Protein AF-X0YH16-F1 (afdb_monomer_lite)

Sequence (119 aa):
QLWKETYPIAEIQSNSSAKFSDVAWDINQSVNDRFHITLSLLDEQDQEISVNEYLLLIGDHEQATKRMHLMGEALHKNAREYTYGNYYRFYPDMIKSGGSDWQTEEDIPRARGFENKAD

Foldseek 3Di:
DDDDDDDDADDDDPPDDDDGDDDDDDDPPVDAFKDKDKDFDADPVRHTPDIDIDIDTDDDPVVVVVVVVVVVVVVVVCCVVQPPPNPCVQFCCVVVNPPHDPDDPPDDGDGPPVDDPDD

Structure (mmCIF, N/CA/C/O backbone):
data_AF-X0YH16-F1
#
_entry.id   AF-X0YH16-F1
#
loop_
_atom_site.group_PDB
_atom_site.id
_atom_site.type_symbol
_atom_site.label_atom_id
_atom_site.label_alt_id
_atom_site.label_comp_id
_atom_site.label_asym_id
_atom_site.label_entity_id
_atom_site.label_seq_id
_atom_site.pdbx_PDB_ins_code
_atom_site.Cartn_x
_atom_site.Cartn_y
_atom_site.Cartn_z
_atom_site.occupancy
_atom_site.B_iso_or_equiv
_atom_site.auth_seq_id
_atom_site.auth_comp_id
_atom_site.auth_asym_id
_atom_site.auth_atom_id
_atom_site.pdbx_PDB_model_num
ATOM 1 N N . GLN A 1 1 ? -19.482 10.930 2.352 1.00 55.09 1 GLN A N 1
ATOM 2 C CA . GLN A 1 1 ? -19.829 10.054 3.488 1.00 55.09 1 GLN A CA 1
ATOM 3 C C . GLN A 1 1 ? -18.552 9.362 3.923 1.00 55.09 1 GLN A C 1
ATOM 5 O O . GLN A 1 1 ? -17.879 8.817 3.058 1.00 55.09 1 GLN A O 1
ATOM 10 N N . LEU A 1 2 ? -18.174 9.468 5.198 1.00 69.94 2 LEU A N 1
ATOM 11 C CA . LEU A 1 2 ? -17.019 8.746 5.733 1.00 69.94 2 LEU A CA 1
ATOM 12 C C . LEU A 1 2 ? -17.490 7.327 6.072 1.00 69.94 2 LEU A C 1
ATOM 14 O O . LEU A 1 2 ? -18.465 7.175 6.809 1.00 69.94 2 LEU A O 1
ATOM 18 N N . TRP A 1 3 ? -16.871 6.312 5.480 1.00 84.19 3 TRP A N 1
ATOM 19 C CA . TRP A 1 3 ? -17.144 4.918 5.824 1.00 84.19 3 TRP A CA 1
ATOM 20 C C . TRP A 1 3 ? -16.380 4.563 7.107 1.00 84.19 3 TRP A C 1
ATOM 22 O O . TRP A 1 3 ? -15.237 4.990 7.272 1.00 84.19 3 TRP A O 1
ATOM 32 N N . LYS A 1 4 ? -17.020 3.840 8.030 1.00 88.69 4 LYS A N 1
ATOM 33 C CA . LYS A 1 4 ? -16.431 3.413 9.305 1.00 88.69 4 LYS A CA 1
ATOM 34 C C . LYS A 1 4 ? -16.879 1.990 9.605 1.00 88.69 4 LYS A C 1
ATOM 36 O O . LYS A 1 4 ? -18.073 1.707 9.550 1.00 88.69 4 LYS A O 1
ATOM 41 N N . GLU A 1 5 ? -15.930 1.147 9.985 1.00 90.00 5 GLU A N 1
ATOM 42 C CA . GLU A 1 5 ? -16.175 -0.207 10.470 1.00 90.00 5 GLU A CA 1
ATOM 43 C C . GLU A 1 5 ? -15.354 -0.453 11.743 1.00 90.00 5 GLU A C 1
ATOM 45 O O . GLU A 1 5 ? -14.343 0.209 11.988 1.00 90.00 5 GLU A O 1
ATOM 50 N N . THR A 1 6 ? -15.830 -1.355 12.596 1.00 91.25 6 THR A N 1
ATOM 51 C CA . THR A 1 6 ? -15.194 -1.694 13.870 1.00 91.25 6 THR A CA 1
ATOM 52 C C . THR A 1 6 ? -15.119 -3.204 13.990 1.00 91.25 6 THR A C 1
ATOM 54 O O . THR A 1 6 ? -16.113 -3.893 13.771 1.00 91.25 6 THR A O 1
ATOM 57 N N . TYR A 1 7 ? -13.942 -3.703 14.358 1.00 90.19 7 TYR A N 1
ATOM 58 C CA . TYR A 1 7 ? -13.680 -5.128 14.495 1.00 90.19 7 TYR A CA 1
ATOM 59 C C . TYR A 1 7 ? -13.260 -5.429 15.933 1.00 90.19 7 TYR A C 1
ATOM 61 O O . TYR A 1 7 ? -12.406 -4.717 16.465 1.00 90.19 7 TYR A O 1
ATOM 69 N N . PRO A 1 8 ? -13.819 -6.472 16.567 1.00 90.69 8 PRO A N 1
ATOM 70 C CA . PRO A 1 8 ? -13.327 -6.924 17.856 1.00 90.69 8 PRO A CA 1
ATOM 71 C C . PRO A 1 8 ? -11.924 -7.510 17.678 1.00 90.69 8 PRO A C 1
ATOM 73 O O . PRO A 1 8 ? -11.714 -8.412 16.866 1.00 90.69 8 PRO A O 1
ATOM 76 N N . ILE A 1 9 ? -10.966 -6.992 18.439 1.00 89.12 9 ILE A N 1
ATOM 77 C CA . ILE A 1 9 ? -9.591 -7.488 18.469 1.00 89.12 9 ILE A CA 1
ATOM 78 C C . ILE A 1 9 ? -9.419 -8.301 19.752 1.00 89.12 9 ILE A C 1
ATOM 80 O O . ILE A 1 9 ? -9.834 -7.873 20.826 1.00 89.12 9 ILE A O 1
ATOM 84 N N . ALA A 1 10 ? -8.858 -9.503 19.624 1.00 85.88 10 ALA A N 1
ATOM 85 C CA . ALA A 1 10 ? -8.513 -10.335 20.772 1.00 85.88 10 ALA A CA 1
ATOM 86 C C . ALA A 1 10 ? -7.292 -9.765 21.518 1.00 85.88 10 ALA A C 1
ATOM 88 O O . ALA A 1 10 ? -6.712 -8.757 21.121 1.00 85.88 10 ALA A O 1
ATOM 89 N N . GLU A 1 11 ? -6.868 -10.434 22.586 1.00 89.50 11 GLU A N 1
ATOM 90 C CA . GLU A 1 11 ? -5.672 -10.044 23.333 1.00 89.50 11 GLU A CA 1
ATOM 91 C C . GLU A 1 11 ? -4.433 -9.931 22.421 1.00 89.50 11 GLU A C 1
ATOM 93 O O . GLU A 1 11 ? -4.098 -10.850 21.666 1.00 89.50 11 GLU A O 1
ATOM 98 N N . ILE A 1 12 ? -3.734 -8.797 22.515 1.00 91.38 12 ILE A N 1
ATOM 99 C CA . ILE A 1 12 ? -2.465 -8.554 21.826 1.00 91.38 12 ILE A CA 1
ATOM 100 C C . ILE A 1 12 ? -1.334 -8.900 22.791 1.00 91.38 12 ILE A C 1
ATOM 102 O O . ILE A 1 12 ? -1.133 -8.224 23.798 1.00 91.38 12 ILE A O 1
ATOM 106 N N . GLN A 1 13 ? -0.572 -9.948 22.482 1.00 93.62 13 GLN A N 1
ATOM 107 C CA . GLN A 1 13 ? 0.545 -10.363 23.328 1.00 93.62 13 GLN A CA 1
ATOM 108 C C . GLN A 1 13 ? 1.674 -9.323 23.331 1.00 93.62 13 GLN A C 1
ATOM 110 O O . GLN A 1 13 ? 2.018 -8.745 22.295 1.00 93.62 13 GLN A O 1
ATOM 115 N N . SER A 1 14 ? 2.315 -9.140 24.484 1.00 93.50 14 SER A N 1
ATOM 116 C CA . SER A 1 14 ? 3.492 -8.278 24.622 1.00 93.50 14 SER A CA 1
ATOM 117 C C . SER A 1 14 ? 4.625 -8.700 23.682 1.00 93.50 14 SER A C 1
ATOM 119 O O . SER A 1 14 ? 4.937 -9.884 23.569 1.00 93.50 14 SER A O 1
ATOM 121 N N . ASN A 1 15 ? 5.292 -7.718 23.065 1.00 94.88 15 ASN A N 1
ATOM 122 C CA . ASN A 1 15 ? 6.413 -7.920 22.134 1.00 94.88 15 ASN A CA 1
ATOM 123 C C . ASN A 1 15 ? 6.079 -8.834 20.940 1.00 94.88 15 ASN A C 1
ATOM 125 O O . ASN A 1 15 ? 6.905 -9.649 20.528 1.00 94.88 15 ASN A O 1
ATOM 129 N N . SER A 1 16 ? 4.874 -8.706 20.384 1.00 93.75 16 SER A N 1
ATOM 130 C CA . SER A 1 16 ? 4.416 -9.521 19.257 1.00 93.75 16 SER A CA 1
ATOM 131 C C . SER A 1 16 ? 4.012 -8.683 18.040 1.00 93.75 16 SER A C 1
ATOM 133 O O . SER A 1 16 ? 3.869 -7.463 18.110 1.00 93.75 16 SER A O 1
ATOM 135 N N . SER A 1 17 ? 3.843 -9.364 16.906 1.00 92.69 17 SER A N 1
ATOM 136 C CA . SER A 1 17 ? 3.179 -8.847 15.710 1.00 92.69 17 SER A CA 1
ATOM 137 C C . SER A 1 17 ? 2.284 -9.951 15.162 1.00 92.69 17 SER A C 1
ATOM 139 O O . SER A 1 17 ? 2.742 -11.077 14.956 1.00 92.69 17 SER A O 1
ATOM 141 N N . ALA A 1 18 ? 1.004 -9.646 14.971 1.00 90.81 18 ALA A N 1
ATOM 142 C CA . ALA A 1 18 ? 0.005 -10.597 14.511 1.00 90.81 18 ALA A CA 1
ATOM 143 C C . ALA A 1 18 ? -0.983 -9.924 13.554 1.00 90.81 18 ALA A C 1
ATOM 145 O O . ALA A 1 18 ? -1.258 -8.727 13.649 1.00 90.81 18 ALA A O 1
ATOM 146 N N . LYS A 1 19 ? -1.529 -10.717 12.629 1.00 91.31 19 LYS A N 1
ATOM 147 C CA . LYS A 1 19 ? -2.651 -10.313 11.781 1.00 91.31 19 LYS A CA 1
ATOM 148 C C . LYS A 1 19 ? -3.954 -10.617 12.519 1.00 91.31 19 LYS A C 1
ATOM 150 O O . LYS A 1 19 ? -4.177 -11.766 12.889 1.00 91.31 19 LYS A O 1
ATOM 155 N N . PHE A 1 20 ? -4.813 -9.612 12.674 1.00 89.62 20 PHE A N 1
ATOM 156 C CA . PHE A 1 20 ? -6.094 -9.758 13.376 1.00 89.62 20 PHE A CA 1
ATOM 157 C C . PHE A 1 20 ? -7.305 -9.790 12.444 1.00 89.62 20 PHE A C 1
ATOM 159 O O . PHE A 1 20 ? -8.245 -10.534 12.697 1.00 89.62 20 PHE A O 1
ATOM 166 N N . SER A 1 21 ? -7.288 -9.004 11.366 1.00 89.50 21 SER A N 1
ATOM 167 C CA . SER A 1 21 ? -8.405 -8.925 10.424 1.00 89.50 21 SER A CA 1
ATOM 168 C C . SER A 1 21 ? -7.930 -8.521 9.029 1.00 89.50 21 SER A C 1
ATOM 170 O O . SER A 1 21 ? -6.814 -8.022 8.861 1.00 89.50 21 SER A O 1
ATOM 172 N N . ASP A 1 22 ? -8.800 -8.737 8.048 1.00 90.00 22 ASP A N 1
ATOM 173 C CA . ASP A 1 22 ? -8.730 -8.145 6.717 1.00 90.00 22 ASP A CA 1
ATOM 174 C C . ASP A 1 22 ? -9.848 -7.108 6.592 1.00 90.00 22 ASP A C 1
ATOM 176 O O . ASP A 1 22 ? -10.986 -7.362 6.986 1.00 90.00 22 ASP A O 1
ATOM 180 N N . VAL A 1 23 ? -9.528 -5.943 6.032 1.00 86.06 23 VAL A N 1
ATOM 181 C CA . VAL A 1 23 ? -10.515 -4.897 5.747 1.00 86.06 23 VAL A CA 1
ATOM 182 C C . VAL A 1 23 ? -10.872 -4.985 4.271 1.00 86.06 23 VAL A C 1
ATOM 184 O O . VAL A 1 23 ? -10.007 -4.803 3.413 1.00 86.06 23 VAL A O 1
ATOM 187 N N . ALA A 1 24 ? -12.139 -5.264 3.978 1.00 85.62 24 ALA A N 1
ATOM 188 C CA . ALA A 1 24 ? -12.669 -5.292 2.622 1.00 85.62 24 ALA A CA 1
ATOM 189 C C . ALA A 1 24 ? -13.768 -4.239 2.494 1.00 85.62 24 ALA A C 1
ATOM 191 O O . ALA A 1 24 ? -14.794 -4.319 3.165 1.00 85.62 24 ALA A O 1
ATOM 192 N N . TRP A 1 25 ? -13.561 -3.257 1.622 1.00 82.88 25 TRP A N 1
ATOM 193 C CA . TRP A 1 25 ? -14.579 -2.264 1.313 1.00 82.88 25 TRP A CA 1
ATOM 194 C C . TRP A 1 25 ? -14.501 -1.870 -0.165 1.00 82.88 25 TRP A C 1
ATOM 196 O O . TRP A 1 25 ? -13.414 -1.780 -0.741 1.00 82.88 25 TRP A O 1
ATOM 206 N N . ASP A 1 26 ? -15.659 -1.592 -0.763 1.00 83.44 26 ASP A N 1
ATOM 207 C CA . ASP A 1 26 ? -15.740 -1.100 -2.136 1.00 83.44 26 ASP A CA 1
ATOM 208 C C . ASP A 1 26 ? -15.461 0.403 -2.201 1.00 83.44 26 ASP A C 1
ATOM 210 O O . ASP A 1 26 ? -16.221 1.237 -1.695 1.00 83.44 26 ASP A O 1
ATOM 214 N N . ILE A 1 27 ? -14.362 0.774 -2.853 1.00 79.56 27 ILE A N 1
ATOM 215 C CA . ILE A 1 27 ? -14.046 2.180 -3.092 1.00 79.56 27 ILE A CA 1
ATOM 216 C C . ILE A 1 27 ? -15.053 2.740 -4.099 1.00 79.56 27 ILE A C 1
ATOM 218 O O . ILE A 1 27 ? -15.280 2.170 -5.166 1.00 79.56 27 ILE A O 1
ATOM 222 N N . ASN A 1 28 ? -15.656 3.882 -3.762 1.00 79.81 28 ASN A N 1
ATOM 223 C CA . ASN A 1 28 ? -16.555 4.577 -4.674 1.00 79.81 28 ASN A CA 1
ATOM 224 C C . ASN A 1 28 ? -15.809 4.918 -5.974 1.00 79.81 28 ASN A C 1
ATOM 226 O O . ASN A 1 28 ? -14.751 5.541 -5.928 1.00 79.81 28 ASN A O 1
ATOM 230 N N . GLN A 1 29 ? -16.399 4.569 -7.120 1.00 77.19 29 GLN A N 1
ATOM 231 C CA . GLN A 1 29 ? -15.850 4.829 -8.456 1.00 77.19 29 GLN A CA 1
ATOM 232 C C . GLN A 1 29 ? -15.560 6.312 -8.734 1.00 77.19 29 GLN A C 1
ATOM 234 O O . GLN A 1 29 ? -14.844 6.622 -9.676 1.00 77.19 29 GLN A O 1
ATOM 239 N N . SER A 1 30 ? -16.105 7.240 -7.940 1.00 80.62 30 SER A N 1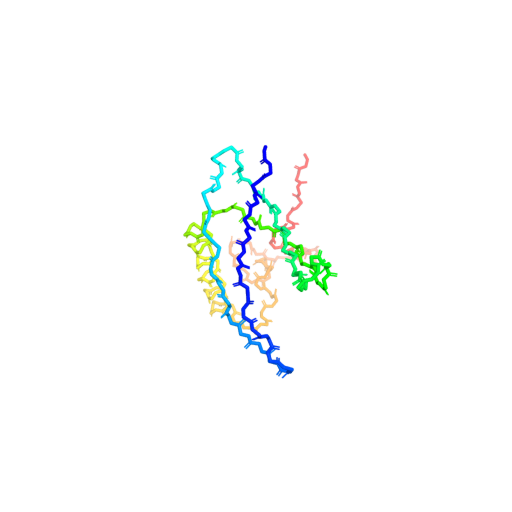
ATOM 240 C CA . SER A 1 30 ? -15.775 8.665 -8.036 1.00 80.62 30 SER A CA 1
ATOM 241 C C . SER A 1 30 ? -14.382 9.025 -7.499 1.00 80.62 30 SER A C 1
ATOM 243 O O . SER A 1 30 ? -13.938 10.158 -7.682 1.00 80.62 30 SER A O 1
ATOM 245 N N . VAL A 1 31 ? -13.725 8.127 -6.758 1.00 79.62 31 VAL A N 1
ATOM 246 C CA . VAL A 1 31 ? -12.377 8.336 -6.216 1.00 79.62 31 VAL A CA 1
ATOM 247 C C . VAL A 1 31 ? -11.368 7.780 -7.216 1.00 79.62 31 VAL A C 1
ATOM 249 O O . VAL A 1 31 ? -11.276 6.571 -7.395 1.0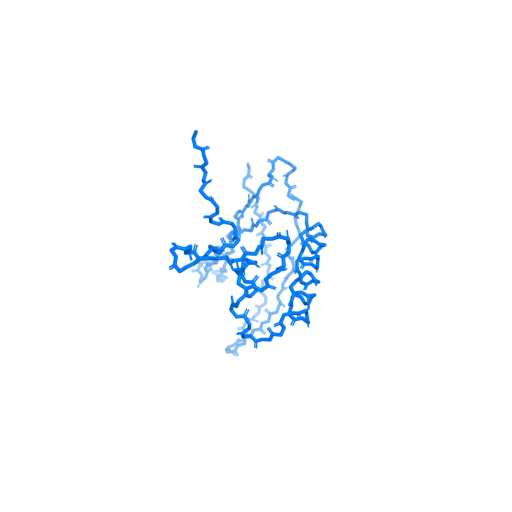0 79.62 31 VAL A O 1
ATOM 252 N N . ASN A 1 32 ? -10.609 8.667 -7.861 1.00 77.69 32 ASN A N 1
ATOM 253 C CA . ASN A 1 32 ? -9.799 8.288 -9.026 1.00 77.69 32 ASN A CA 1
ATOM 254 C C . ASN A 1 32 ? -8.304 8.124 -8.728 1.00 77.69 32 ASN A C 1
ATOM 256 O O . ASN A 1 32 ? -7.652 7.306 -9.366 1.00 77.69 32 ASN A O 1
ATOM 260 N N . ASP A 1 33 ? -7.767 8.868 -7.756 1.00 83.06 33 ASP A N 1
ATOM 261 C CA . ASP A 1 33 ? -6.309 8.993 -7.609 1.00 83.06 33 ASP A CA 1
ATOM 262 C C . ASP A 1 33 ? -5.787 8.449 -6.281 1.00 83.06 33 ASP A C 1
ATOM 264 O O . ASP A 1 33 ? -4.744 7.798 -6.223 1.00 83.06 33 ASP A O 1
ATOM 268 N N . ARG A 1 34 ? -6.461 8.787 -5.177 1.00 88.06 34 ARG A N 1
ATOM 269 C CA . ARG A 1 34 ? -5.983 8.492 -3.825 1.00 88.06 34 ARG A CA 1
ATOM 270 C C . ARG A 1 34 ? -7.098 8.558 -2.794 1.00 88.06 34 ARG A C 1
ATOM 272 O O . ARG A 1 34 ? -8.086 9.263 -2.991 1.00 88.06 34 ARG A O 1
ATOM 279 N N . PHE A 1 35 ? -6.892 7.894 -1.667 1.00 88.69 35 PHE A N 1
ATOM 280 C CA . PHE A 1 35 ? -7.773 7.954 -0.508 1.00 88.69 35 PHE A CA 1
ATOM 281 C C . PHE A 1 35 ? -6.982 7.796 0.790 1.00 88.69 35 PHE A C 1
ATOM 283 O O . PHE A 1 35 ? -5.853 7.306 0.797 1.00 88.69 35 PHE A O 1
ATOM 290 N N . HIS A 1 36 ? -7.590 8.237 1.886 1.00 90.44 36 HIS A N 1
ATOM 291 C CA . HIS A 1 36 ? -7.015 8.141 3.221 1.00 90.44 36 HIS A CA 1
ATOM 292 C C . HIS A 1 36 ? -7.719 7.052 4.026 1.00 90.44 36 HIS A C 1
ATOM 294 O O . HIS A 1 36 ? -8.941 6.922 3.953 1.00 90.44 36 HIS A O 1
ATOM 300 N N . ILE A 1 37 ? -6.943 6.306 4.809 1.00 91.38 37 ILE A N 1
ATOM 301 C CA . ILE A 1 37 ? -7.437 5.403 5.847 1.00 91.38 37 ILE A CA 1
ATOM 302 C C . ILE A 1 37 ? -6.893 5.889 7.183 1.00 91.38 37 ILE A C 1
ATOM 304 O O . ILE A 1 37 ? -5.691 6.114 7.311 1.00 91.38 37 ILE A O 1
ATOM 308 N N . THR A 1 38 ? -7.766 5.967 8.179 1.00 92.94 38 THR A N 1
ATOM 309 C CA . THR A 1 38 ? -7.379 6.105 9.583 1.00 92.94 38 THR A CA 1
ATOM 310 C C . THR A 1 38 ? -7.772 4.825 10.308 1.00 92.94 38 THR A C 1
ATOM 312 O O . THR A 1 38 ? -8.925 4.401 10.229 1.00 92.94 38 THR A O 1
ATOM 315 N N . LEU A 1 39 ? -6.814 4.203 10.990 1.00 93.00 39 LEU A N 1
ATOM 316 C CA . LEU A 1 39 ? -7.028 3.042 11.847 1.00 93.00 39 LEU A CA 1
ATOM 317 C C . LEU A 1 39 ? -6.752 3.450 13.291 1.00 93.00 39 LEU A C 1
ATOM 319 O O . LEU A 1 39 ? -5.617 3.800 13.612 1.00 93.00 39 LEU A O 1
ATOM 323 N N . SER A 1 40 ? -7.769 3.361 14.142 1.00 94.38 40 SER A N 1
ATOM 324 C CA . SER A 1 40 ? -7.647 3.590 15.582 1.00 94.38 40 SER A CA 1
ATOM 325 C C . SER A 1 40 ? -7.807 2.269 16.326 1.00 94.38 40 SER A C 1
ATOM 327 O O . SER A 1 40 ? -8.759 1.526 16.079 1.00 94.38 40 SER A O 1
ATOM 329 N N . LEU A 1 41 ? -6.881 1.985 17.238 1.00 94.12 41 LEU A N 1
ATOM 330 C CA . LEU A 1 41 ? -6.993 0.900 18.204 1.00 94.12 41 LEU A CA 1
ATOM 331 C C . LEU A 1 41 ? -7.519 1.480 19.515 1.00 94.12 41 LEU A C 1
ATOM 333 O O . LEU A 1 41 ? -6.948 2.442 20.032 1.00 94.12 41 LEU A O 1
ATOM 337 N N . LEU A 1 42 ? -8.595 0.892 20.030 1.00 94.81 42 LEU A N 1
ATOM 338 C CA . LEU A 1 42 ? -9.250 1.313 21.265 1.00 94.81 42 LEU A CA 1
ATOM 339 C C . LEU A 1 42 ? -9.052 0.255 22.357 1.00 94.81 42 LEU A C 1
ATOM 341 O O . LEU A 1 42 ? -8.934 -0.932 22.045 1.00 94.81 42 LEU A O 1
ATOM 345 N N . ASP A 1 43 ? -9.020 0.685 23.614 1.00 93.12 43 ASP A N 1
ATOM 346 C CA . ASP A 1 43 ? -9.093 -0.204 24.773 1.00 93.12 43 ASP A CA 1
ATOM 347 C C . ASP A 1 43 ? -10.545 -0.580 25.135 1.00 93.12 43 ASP A C 1
ATOM 349 O O . ASP A 1 43 ? -11.506 -0.206 24.461 1.00 93.12 43 ASP A O 1
ATOM 353 N N . GLU A 1 44 ? -10.712 -1.347 26.215 1.00 91.88 44 GLU A N 1
ATOM 354 C CA . GLU A 1 44 ? -12.022 -1.796 26.708 1.00 91.88 44 GLU A CA 1
ATOM 355 C C . GLU A 1 44 ? -12.920 -0.654 27.222 1.00 91.88 44 GLU A C 1
ATOM 357 O O . GLU A 1 44 ? -14.108 -0.867 27.463 1.00 91.88 44 GLU A O 1
ATOM 362 N N . GLN A 1 45 ? -12.369 0.547 27.423 1.00 94.38 45 GLN A N 1
ATOM 363 C CA . GLN A 1 45 ? -13.080 1.752 27.852 1.00 94.38 45 GLN A CA 1
ATOM 364 C C . GLN A 1 45 ? -13.286 2.745 26.693 1.00 94.38 45 GLN A C 1
ATOM 366 O O . GLN A 1 45 ? -13.529 3.934 26.933 1.00 94.38 45 GLN A O 1
ATOM 371 N N . ASP A 1 46 ? -13.182 2.263 25.448 1.00 92.38 46 ASP A N 1
ATOM 372 C CA . ASP A 1 46 ? -13.266 3.048 24.214 1.00 92.38 46 ASP A CA 1
ATOM 373 C C . ASP A 1 46 ? -12.229 4.190 24.141 1.00 92.38 46 ASP A C 1
ATOM 375 O O . ASP A 1 46 ? -12.420 5.167 23.409 1.00 92.38 46 ASP A O 1
ATOM 379 N N . GLN A 1 47 ? -11.119 4.098 24.885 1.00 95.44 47 GLN A N 1
ATOM 380 C CA . GLN A 1 47 ? -10.022 5.060 24.793 1.00 95.44 47 GLN A CA 1
ATOM 381 C C . GLN A 1 47 ? -9.062 4.664 23.680 1.00 95.44 47 GLN A C 1
ATOM 383 O O . GLN A 1 47 ? -8.671 3.508 23.541 1.00 9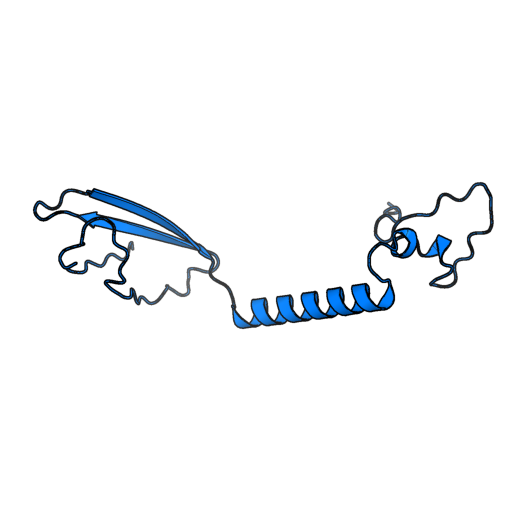5.44 47 GLN A O 1
ATOM 388 N N . GLU A 1 48 ? -8.644 5.647 22.893 1.00 95.94 48 GLU A N 1
ATOM 389 C CA . GLU A 1 48 ? -7.695 5.436 21.810 1.00 95.94 48 GLU A CA 1
ATOM 390 C C . GLU A 1 48 ? -6.279 5.224 22.349 1.00 95.94 48 GLU A C 1
ATOM 392 O O . GLU A 1 48 ? -5.702 6.098 22.995 1.00 95.94 48 GLU A O 1
ATOM 397 N N . ILE A 1 49 ? -5.711 4.054 22.058 1.00 95.12 49 ILE A N 1
ATOM 398 C CA . ILE A 1 49 ? -4.357 3.678 22.481 1.00 95.12 49 ILE A CA 1
ATOM 399 C C . ILE A 1 49 ? -3.342 3.750 21.336 1.00 95.12 49 ILE A C 1
ATOM 401 O O . ILE A 1 49 ? -2.136 3.793 21.579 1.00 95.12 49 ILE A O 1
ATOM 405 N N . SER A 1 50 ? -3.803 3.761 20.081 1.00 93.81 50 SER A N 1
ATOM 406 C CA . SER A 1 50 ? -2.944 3.914 18.904 1.00 93.81 50 SER A CA 1
ATOM 407 C C . SER A 1 50 ? -3.730 4.400 17.690 1.00 93.81 50 SER A C 1
ATOM 409 O O . SER A 1 50 ? -4.878 4.001 17.499 1.00 93.81 50 SER A O 1
ATOM 411 N N . VAL A 1 51 ? -3.080 5.201 16.840 1.00 95.75 51 VAL A N 1
ATOM 412 C CA . VAL A 1 51 ? -3.620 5.675 15.559 1.00 95.75 51 VAL A CA 1
ATOM 413 C C . VAL A 1 51 ? -2.586 5.509 14.468 1.00 95.75 51 VAL A C 1
ATOM 415 O O . VAL A 1 51 ? -1.429 5.890 14.637 1.00 95.75 51 VAL A O 1
ATOM 418 N N . ASN A 1 52 ? -3.028 4.995 13.326 1.00 94.75 52 ASN A N 1
ATOM 419 C CA . ASN A 1 52 ? -2.247 4.965 12.102 1.00 94.75 52 ASN A CA 1
ATOM 420 C C . ASN A 1 52 ? -3.031 5.607 10.959 1.00 94.75 52 ASN A C 1
ATOM 422 O O . ASN A 1 52 ? -4.197 5.283 10.727 1.00 94.75 52 ASN A O 1
ATOM 426 N N . GLU A 1 53 ? -2.365 6.484 10.217 1.00 95.19 53 GLU A N 1
ATOM 427 C CA . GLU A 1 53 ? -2.921 7.157 9.049 1.00 95.19 53 GLU A CA 1
ATOM 428 C C . GLU A 1 53 ? -2.171 6.715 7.794 1.00 95.19 53 GLU A C 1
ATOM 430 O O . GLU A 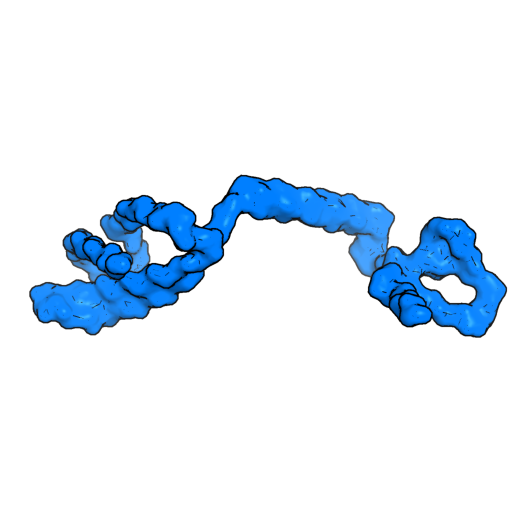1 53 ? -0.943 6.786 7.721 1.00 95.19 53 GLU A O 1
ATOM 435 N N . TYR A 1 54 ? -2.915 6.276 6.784 1.00 92.06 54 TYR A N 1
ATOM 436 C CA . TYR A 1 54 ? -2.371 5.818 5.513 1.00 92.06 54 TYR A CA 1
ATOM 437 C C . TYR A 1 54 ? -2.960 6.629 4.367 1.00 92.06 54 TYR A C 1
ATOM 439 O O . TYR A 1 54 ? -4.172 6.826 4.286 1.00 92.06 54 TYR A O 1
ATOM 447 N N . LEU A 1 55 ? -2.098 7.053 3.443 1.00 91.31 55 LEU A N 1
ATOM 448 C CA . LEU A 1 55 ? -2.500 7.546 2.132 1.00 91.31 55 LEU A CA 1
ATOM 449 C C . LEU A 1 55 ? -2.269 6.430 1.114 1.00 91.31 55 LEU A C 1
ATOM 451 O O . LEU A 1 55 ? -1.127 6.042 0.869 1.00 91.31 55 LEU A O 1
ATOM 455 N N . LEU A 1 56 ? -3.344 5.942 0.507 1.00 88.94 56 LEU A N 1
ATOM 456 C CA . LEU A 1 56 ? -3.290 4.910 -0.520 1.00 88.94 56 LEU A CA 1
ATOM 457 C C . LEU A 1 56 ? -3.593 5.514 -1.888 1.00 88.94 56 LEU A C 1
ATOM 459 O O . LEU A 1 56 ? -4.463 6.374 -2.030 1.00 88.94 56 LEU A O 1
ATOM 463 N N . LEU A 1 57 ? -2.842 5.071 -2.894 1.00 87.25 57 LEU A N 1
ATOM 464 C CA . LEU A 1 57 ? -2.989 5.501 -4.281 1.00 87.25 57 LEU A CA 1
ATOM 465 C C . LEU A 1 57 ? -3.839 4.478 -5.034 1.00 87.25 57 LEU A C 1
ATOM 467 O O . LEU A 1 57 ? -3.629 3.273 -4.893 1.00 87.25 57 LEU A O 1
ATOM 471 N N . ILE A 1 58 ? -4.774 4.961 -5.845 1.00 82.44 58 ILE A N 1
ATOM 472 C CA . ILE A 1 58 ? -5.575 4.131 -6.743 1.00 82.44 58 ILE A CA 1
ATOM 473 C C . ILE A 1 58 ? -4.859 4.111 -8.087 1.00 82.44 58 ILE A C 1
ATOM 475 O O . ILE A 1 58 ? -4.544 5.153 -8.657 1.00 82.44 58 ILE A O 1
ATOM 479 N N . GLY A 1 59 ? -4.570 2.917 -8.590 1.00 78.31 59 GLY A N 1
ATOM 480 C CA . GLY A 1 59 ? -3.919 2.756 -9.880 1.00 78.31 59 GLY A CA 1
ATOM 481 C C . GLY A 1 59 ? -4.148 1.372 -10.462 1.00 78.31 59 GLY A C 1
ATOM 482 O O . GLY A 1 59 ? -4.429 0.414 -9.743 1.00 78.31 59 GLY A O 1
ATOM 483 N N . ASP A 1 60 ? -3.997 1.270 -11.779 1.00 80.88 60 ASP A N 1
ATOM 484 C CA . ASP A 1 60 ? -3.985 -0.007 -12.485 1.00 80.88 60 ASP A CA 1
ATOM 485 C C . ASP A 1 60 ? -2.648 -0.712 -12.212 1.00 80.88 60 ASP A C 1
ATOM 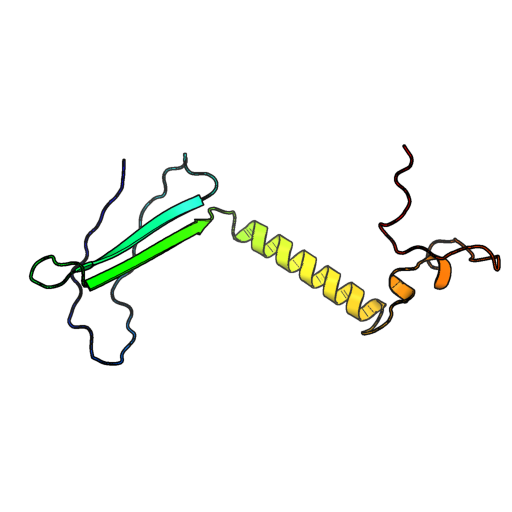487 O O . ASP A 1 60 ? -1.619 -0.434 -12.838 1.00 80.88 60 ASP A O 1
ATOM 491 N N . HIS A 1 61 ? -2.659 -1.601 -11.218 1.00 80.56 61 HIS A N 1
ATOM 492 C CA . HIS A 1 61 ? -1.474 -2.340 -10.796 1.00 80.56 61 HIS A CA 1
ATOM 493 C C . HIS A 1 61 ? -0.908 -3.222 -11.918 1.00 80.56 61 HIS A C 1
ATOM 495 O O . HIS A 1 61 ? 0.308 -3.406 -12.000 1.00 80.56 61 HIS A O 1
ATOM 501 N N . GLU A 1 62 ? -1.758 -3.727 -12.815 1.00 85.81 62 GLU A N 1
ATOM 502 C CA . GLU A 1 62 ? -1.329 -4.558 -13.937 1.00 85.81 62 GLU A CA 1
ATOM 503 C C . GLU A 1 62 ? -0.575 -3.713 -14.971 1.00 85.81 62 GLU A C 1
ATOM 505 O O . GLU A 1 62 ? 0.524 -4.080 -15.397 1.00 85.81 62 GLU A O 1
ATOM 510 N N . GLN A 1 63 ? -1.107 -2.543 -15.336 1.00 85.81 63 GLN A N 1
ATOM 511 C CA . GLN A 1 63 ? -0.415 -1.614 -16.233 1.00 85.81 63 GLN A CA 1
ATOM 512 C C . GLN A 1 63 ? 0.871 -1.055 -15.626 1.00 85.81 63 GLN A C 1
ATOM 514 O O . GLN A 1 63 ? 1.886 -0.963 -16.324 1.00 85.81 63 GLN A O 1
ATOM 519 N N . ALA A 1 64 ? 0.864 -0.717 -14.334 1.00 85.25 64 ALA A N 1
ATOM 520 C CA . ALA A 1 64 ? 2.063 -0.270 -13.632 1.00 85.25 64 ALA A CA 1
ATOM 521 C C . ALA A 1 64 ? 3.152 -1.354 -13.654 1.00 85.25 64 ALA A C 1
ATOM 523 O O . ALA A 1 64 ? 4.297 -1.075 -14.019 1.00 85.25 64 ALA A O 1
ATOM 524 N N . THR A 1 65 ? 2.777 -2.602 -13.363 1.00 87.06 65 THR A N 1
ATOM 525 C CA . THR A 1 65 ? 3.672 -3.766 -13.414 1.00 87.06 65 THR A CA 1
ATOM 526 C C . THR A 1 65 ? 4.230 -3.982 -14.821 1.00 87.06 65 THR A C 1
ATOM 528 O O . THR A 1 65 ? 5.445 -4.085 -14.988 1.00 87.06 65 THR A O 1
ATOM 531 N N . LYS A 1 66 ? 3.383 -3.953 -15.861 1.00 92.44 66 LYS A N 1
ATOM 532 C CA . LYS A 1 66 ? 3.819 -4.050 -17.268 1.00 92.44 66 LYS A CA 1
ATOM 533 C C . LYS A 1 66 ? 4.836 -2.968 -17.624 1.00 92.44 66 LYS A C 1
ATOM 535 O O . LYS A 1 66 ? 5.886 -3.267 -18.192 1.00 92.44 66 LYS A O 1
ATOM 540 N N . ARG A 1 67 ? 4.563 -1.712 -17.258 1.00 89.62 67 ARG A N 1
ATOM 541 C CA . ARG A 1 67 ? 5.479 -0.590 -17.508 1.00 89.62 67 ARG A CA 1
ATOM 542 C C . ARG A 1 67 ? 6.814 -0.788 -16.795 1.00 89.62 67 ARG A C 1
ATOM 544 O O . ARG A 1 67 ? 7.862 -0.554 -17.392 1.00 89.62 67 ARG A O 1
ATOM 551 N N . MET A 1 68 ? 6.784 -1.241 -15.546 1.00 90.31 68 MET A N 1
ATOM 552 C CA . MET A 1 68 ? 7.986 -1.478 -14.752 1.00 90.31 68 MET A CA 1
ATOM 553 C C . MET A 1 68 ? 8.833 -2.624 -15.321 1.00 90.31 68 MET A C 1
ATOM 555 O O . MET A 1 68 ? 10.054 -2.490 -15.398 1.00 90.31 68 MET A O 1
ATOM 559 N N . HIS A 1 69 ? 8.202 -3.692 -15.817 1.00 92.81 69 HIS A N 1
ATOM 560 C CA . HIS A 1 69 ? 8.894 -4.761 -16.541 1.00 92.81 69 HIS A CA 1
ATOM 561 C C . HIS A 1 69 ? 9.581 -4.250 -17.809 1.00 92.81 69 HIS A C 1
ATOM 563 O O . HIS A 1 69 ? 10.776 -4.483 -17.975 1.00 92.81 69 HIS A O 1
ATOM 569 N N . LEU A 1 70 ? 8.877 -3.489 -18.655 1.00 93.81 70 LEU A N 1
ATOM 570 C CA . LEU A 1 70 ? 9.461 -2.910 -19.873 1.00 93.81 70 LEU A CA 1
ATOM 571 C C . LEU A 1 70 ? 10.649 -1.988 -19.560 1.00 93.81 70 LEU A C 1
ATOM 573 O O . LEU A 1 70 ? 11.673 -2.025 -20.244 1.00 93.81 70 LEU A O 1
ATOM 577 N N . MET A 1 71 ? 10.546 -1.183 -18.497 1.00 89.88 71 MET A N 1
ATOM 578 C CA . MET A 1 71 ? 11.654 -0.349 -18.023 1.00 89.88 71 MET A CA 1
ATOM 579 C C . MET A 1 71 ? 12.844 -1.197 -17.554 1.00 89.88 71 MET A C 1
ATOM 581 O O . MET A 1 71 ? 13.987 -0.883 -17.891 1.00 89.88 71 MET A O 1
ATOM 585 N N . GLY A 1 72 ? 12.589 -2.282 -16.820 1.00 91.12 72 GLY A N 1
ATOM 586 C CA . GLY A 1 72 ? 13.614 -3.228 -16.381 1.00 91.12 72 GLY A CA 1
ATOM 587 C C . GLY A 1 72 ? 14.321 -3.913 -17.551 1.00 91.12 72 GLY A C 1
ATOM 588 O O . GLY A 1 72 ? 15.549 -3.965 -17.590 1.00 91.12 72 GLY A O 1
ATOM 589 N N . GLU A 1 73 ? 13.574 -4.375 -18.553 1.00 93.00 73 GLU A N 1
ATOM 590 C CA . GLU A 1 73 ? 14.138 -4.973 -19.767 1.00 93.00 73 GLU A CA 1
ATOM 591 C C . GLU A 1 73 ? 15.007 -3.982 -20.545 1.00 93.00 73 GLU A C 1
ATOM 593 O O . GLU A 1 73 ? 16.117 -4.331 -20.961 1.00 93.00 73 GLU A O 1
ATOM 598 N N . ALA A 1 74 ? 14.547 -2.735 -20.694 1.00 88.00 74 ALA A N 1
ATOM 599 C CA . ALA A 1 74 ? 15.310 -1.675 -21.346 1.00 88.00 74 ALA A CA 1
ATOM 600 C C . ALA A 1 74 ? 16.614 -1.372 -20.590 1.00 88.00 74 ALA A C 1
ATOM 602 O O . ALA A 1 74 ? 17.679 -1.256 -21.202 1.00 88.00 74 ALA A O 1
ATOM 603 N N . LEU A 1 75 ? 16.558 -1.308 -19.256 1.00 84.38 75 LEU A N 1
ATOM 604 C CA . LEU A 1 75 ? 17.733 -1.138 -18.399 1.00 84.38 75 LEU A CA 1
ATOM 605 C C . LEU A 1 75 ? 18.713 -2.304 -18.543 1.00 84.38 75 LEU A C 1
ATOM 607 O O . LEU A 1 75 ? 19.907 -2.076 -18.731 1.00 84.38 75 LEU A O 1
ATOM 611 N N . HIS A 1 76 ? 18.229 -3.545 -18.515 1.00 84.50 76 HIS A N 1
ATOM 612 C CA . HIS A 1 76 ? 19.071 -4.725 -18.691 1.00 84.50 76 HIS A CA 1
ATOM 613 C C . HIS A 1 76 ? 19.699 -4.794 -20.083 1.00 84.50 76 HIS A C 1
ATOM 615 O O . HIS A 1 76 ? 20.870 -5.155 -20.203 1.00 84.50 76 HIS A O 1
ATOM 621 N N . LYS A 1 77 ? 18.957 -4.431 -21.136 1.00 84.94 77 LYS A N 1
ATOM 622 C CA . LYS A 1 77 ? 19.497 -4.333 -22.495 1.00 84.94 77 LYS A CA 1
ATOM 623 C C . LYS A 1 77 ? 20.619 -3.297 -22.555 1.00 84.94 77 LYS A C 1
ATOM 625 O O . LYS A 1 77 ? 21.718 -3.642 -22.976 1.00 84.94 77 LYS A O 1
ATOM 630 N N . ASN A 1 78 ? 20.381 -2.091 -22.038 1.00 77.56 78 ASN A N 1
ATOM 631 C CA . ASN A 1 78 ? 21.392 -1.034 -21.966 1.00 77.56 78 ASN A CA 1
ATOM 632 C C . ASN A 1 78 ? 22.625 -1.455 -21.149 1.00 77.56 78 ASN A C 1
ATOM 634 O O . ASN A 1 78 ? 23.754 -1.148 -21.523 1.00 77.56 78 ASN A O 1
ATOM 638 N N . ALA A 1 79 ? 22.438 -2.168 -20.037 1.00 77.81 79 ALA A N 1
ATOM 639 C CA . ALA A 1 79 ? 23.546 -2.656 -19.220 1.00 77.81 79 ALA A CA 1
ATOM 640 C C . ALA A 1 79 ? 24.391 -3.717 -19.946 1.00 77.81 79 ALA A C 1
ATOM 642 O O . ALA A 1 79 ? 25.613 -3.701 -19.817 1.00 77.81 79 ALA A O 1
ATOM 643 N N . ARG A 1 80 ? 23.765 -4.612 -20.724 1.00 78.25 80 ARG A N 1
ATOM 644 C CA . ARG A 1 80 ? 24.478 -5.608 -21.545 1.00 78.25 80 ARG A CA 1
ATOM 645 C C . ARG A 1 80 ? 25.219 -4.974 -22.716 1.00 78.25 80 ARG A C 1
ATOM 647 O O . ARG A 1 80 ? 26.341 -5.368 -22.995 1.00 78.25 80 ARG A O 1
ATOM 654 N N . GLU A 1 81 ? 24.591 -4.014 -23.386 1.00 77.31 81 GLU A N 1
ATOM 655 C CA . GLU A 1 81 ? 25.147 -3.355 -24.570 1.00 77.31 81 GLU A CA 1
ATOM 656 C C . GLU A 1 81 ? 26.348 -2.470 -24.221 1.00 77.31 81 GLU A C 1
ATOM 658 O O . GLU A 1 81 ? 27.364 -2.508 -24.907 1.00 77.31 81 GLU A O 1
ATOM 663 N N . TYR A 1 82 ? 26.262 -1.716 -23.122 1.00 70.56 82 TYR A N 1
ATOM 664 C CA . TYR A 1 82 ? 27.284 -0.726 -22.782 1.00 70.56 82 TYR A CA 1
ATOM 665 C C . TYR A 1 82 ? 28.206 -1.135 -21.629 1.00 70.56 82 TYR A C 1
ATOM 667 O O . TYR A 1 82 ? 29.181 -0.431 -21.389 1.00 70.56 82 TYR A O 1
ATOM 675 N N . THR A 1 83 ? 27.967 -2.263 -20.947 1.00 65.06 83 THR A N 1
ATOM 676 C CA . THR A 1 83 ? 28.669 -2.706 -19.719 1.00 65.06 83 THR A CA 1
ATOM 677 C C . THR A 1 83 ? 28.640 -1.676 -18.572 1.00 65.06 83 THR A C 1
ATOM 679 O O . THR A 1 83 ? 28.259 -0.513 -18.735 1.00 65.06 83 THR A O 1
ATOM 682 N N . TYR A 1 84 ? 28.959 -2.105 -17.348 1.00 54.00 84 TYR A N 1
ATOM 683 C CA . TYR A 1 84 ? 28.926 -1.221 -16.181 1.00 54.00 84 TYR A CA 1
ATOM 684 C C . TYR A 1 84 ? 30.126 -0.259 -16.225 1.00 54.00 84 TYR A C 1
ATOM 686 O O . TYR A 1 84 ? 31.266 -0.707 -16.265 1.00 54.00 84 TYR A O 1
ATOM 694 N N . GLY A 1 85 ? 29.876 1.056 -16.229 1.00 61.81 85 GLY A N 1
ATOM 695 C CA . GLY A 1 85 ? 30.930 2.084 -16.190 1.00 61.81 85 GLY A CA 1
ATOM 696 C C . GLY A 1 85 ? 31.279 2.766 -17.520 1.00 61.81 85 GLY A C 1
ATOM 697 O O . GLY A 1 85 ? 32.156 3.626 -17.536 1.00 61.81 85 GLY A O 1
ATOM 698 N N . ASN A 1 86 ? 30.596 2.460 -18.628 1.00 70.44 86 ASN A N 1
ATOM 699 C CA . ASN A 1 86 ? 30.838 3.155 -19.896 1.00 70.44 86 ASN A CA 1
ATOM 700 C C . ASN A 1 86 ? 30.142 4.526 -19.932 1.00 70.44 86 ASN A C 1
ATOM 702 O O . ASN A 1 86 ? 29.014 4.652 -20.406 1.00 70.44 86 ASN A O 1
ATOM 706 N N . TYR A 1 87 ? 30.815 5.558 -19.421 1.00 67.44 87 TYR A N 1
ATOM 707 C CA . TYR A 1 87 ? 30.333 6.945 -19.450 1.00 67.44 87 TYR A CA 1
ATOM 708 C C . TYR A 1 87 ? 30.203 7.510 -20.874 1.00 67.44 87 TYR A C 1
ATOM 710 O O . TYR A 1 87 ? 29.314 8.323 -21.127 1.00 67.44 87 TYR A O 1
ATOM 718 N N . TYR A 1 88 ? 31.013 7.037 -21.826 1.00 72.06 88 TYR A N 1
ATOM 719 C CA . TYR A 1 88 ? 30.976 7.504 -23.215 1.00 72.06 88 TYR A CA 1
ATOM 720 C C . TYR A 1 88 ? 29.687 7.112 -23.954 1.00 72.06 88 TYR A C 1
ATOM 722 O O . TYR A 1 88 ? 29.343 7.746 -24.946 1.00 72.06 88 TYR A O 1
ATOM 730 N N . ARG A 1 89 ? 28.901 6.153 -23.436 1.00 71.25 89 ARG A N 1
ATOM 731 C CA . ARG A 1 89 ? 27.579 5.789 -23.991 1.00 71.25 89 ARG A CA 1
ATOM 732 C C . ARG A 1 89 ? 26.587 6.951 -24.049 1.00 71.25 89 ARG A C 1
ATOM 734 O O . ARG A 1 89 ? 25.633 6.915 -24.821 1.00 71.25 89 ARG A O 1
ATOM 741 N N . PHE A 1 90 ? 26.776 7.950 -23.190 1.00 75.50 90 PHE A N 1
ATOM 742 C CA . PHE A 1 90 ? 25.923 9.130 -23.150 1.00 75.50 90 PHE A CA 1
ATOM 743 C C . PHE A 1 90 ? 26.330 10.174 -24.193 1.00 75.50 90 PHE A C 1
ATOM 745 O O . PHE A 1 90 ? 25.520 11.042 -24.482 1.00 75.50 90 PHE A O 1
ATOM 752 N N . TYR A 1 91 ? 27.520 10.055 -24.790 1.00 77.00 91 TYR A N 1
ATOM 753 C CA . TYR A 1 91 ? 28.108 11.000 -25.739 1.00 77.00 91 TYR A CA 1
ATOM 754 C C . TYR A 1 91 ? 28.274 10.322 -27.110 1.00 77.00 91 TYR A C 1
ATOM 756 O O . TYR A 1 91 ? 29.368 9.852 -27.427 1.00 77.00 91 TYR A O 1
ATOM 764 N N . PRO A 1 92 ? 27.202 10.212 -27.921 1.00 72.50 92 PRO A N 1
ATOM 765 C CA . PRO A 1 92 ? 27.233 9.489 -29.198 1.00 72.50 92 PRO A CA 1
ATOM 766 C C . PRO A 1 92 ? 28.346 9.968 -30.145 1.00 72.50 92 PRO A C 1
ATOM 768 O O . PRO A 1 92 ? 28.965 9.132 -30.805 1.00 72.50 92 PRO A O 1
ATOM 771 N N . ASP A 1 93 ? 28.665 11.266 -30.115 1.00 70.31 93 ASP A N 1
ATOM 772 C CA . ASP A 1 93 ? 29.738 11.892 -30.904 1.00 70.31 93 ASP A CA 1
ATOM 773 C C . ASP A 1 93 ? 31.129 11.328 -30.567 1.00 70.31 93 ASP A C 1
ATOM 775 O O . ASP A 1 93 ? 31.977 11.170 -31.441 1.00 70.31 93 ASP A O 1
ATOM 779 N N . MET A 1 94 ? 31.357 10.943 -29.305 1.00 69.69 94 MET A N 1
ATOM 780 C CA . MET A 1 94 ? 32.639 10.392 -28.839 1.00 69.69 94 MET A CA 1
ATOM 781 C C . MET A 1 94 ? 32.841 8.930 -29.241 1.00 69.69 94 MET A C 1
ATOM 783 O O . MET A 1 94 ? 33.973 8.463 -29.342 1.00 69.69 94 MET A O 1
ATOM 787 N N . ILE A 1 95 ? 31.750 8.189 -29.445 1.00 68.94 95 ILE A N 1
ATOM 788 C CA . ILE A 1 95 ? 31.778 6.757 -29.784 1.00 68.94 95 ILE A CA 1
ATOM 789 C C . ILE A 1 95 ? 31.405 6.488 -31.244 1.00 68.94 95 ILE A C 1
ATOM 791 O O . ILE A 1 95 ? 31.233 5.329 -31.619 1.00 68.94 95 ILE A O 1
ATOM 795 N N . LYS A 1 96 ? 31.269 7.543 -32.063 1.00 65.44 96 LYS A N 1
ATOM 796 C CA . LYS A 1 96 ? 30.881 7.478 -33.485 1.00 65.44 96 LYS A CA 1
ATOM 797 C C . LYS A 1 96 ? 29.592 6.682 -33.722 1.00 65.44 96 LYS A C 1
ATOM 799 O O . LYS A 1 96 ? 29.403 6.044 -34.758 1.00 65.44 96 LYS A O 1
ATOM 804 N N . SER A 1 97 ? 28.698 6.686 -32.735 1.00 60.12 97 SER A N 1
ATOM 805 C CA . SER A 1 97 ? 27.439 5.948 -32.781 1.00 60.12 97 SER A CA 1
ATOM 806 C C . SER A 1 97 ? 26.334 6.885 -33.250 1.00 60.12 97 SER A C 1
ATOM 808 O O . SER A 1 97 ? 25.844 7.690 -32.464 1.00 60.12 97 SER A O 1
ATOM 810 N N . GLY A 1 98 ? 25.900 6.742 -34.505 1.00 59.81 98 GLY A N 1
ATOM 811 C CA . GLY A 1 98 ? 24.823 7.558 -35.087 1.00 59.81 98 GLY A CA 1
ATOM 812 C C . GLY A 1 98 ? 25.231 8.425 -36.281 1.00 59.81 98 GLY A C 1
ATOM 813 O O . GLY A 1 98 ? 24.422 9.224 -36.736 1.00 59.81 98 GLY A O 1
ATOM 814 N N . GLY A 1 99 ? 26.446 8.253 -36.813 1.00 56.97 99 GLY A N 1
ATOM 815 C CA . GLY A 1 99 ? 26.892 8.919 -38.043 1.00 56.97 99 GLY A CA 1
ATOM 816 C C . GLY A 1 99 ? 27.459 10.330 -37.859 1.00 56.97 99 GLY A C 1
ATOM 817 O O . GLY A 1 99 ? 27.793 10.959 -38.859 1.00 56.97 99 GLY A O 1
ATOM 818 N N . SER A 1 100 ? 27.592 10.822 -36.622 1.00 56.25 100 SER A N 1
ATOM 819 C CA . SER A 1 100 ? 28.377 12.019 -36.315 1.00 56.25 100 SER A CA 1
ATOM 820 C C . SER A 1 100 ? 29.837 11.633 -36.070 1.00 56.25 100 SER A C 1
ATOM 822 O O . SER A 1 100 ? 30.150 10.817 -35.201 1.00 56.25 100 SER A O 1
ATOM 824 N N . ASP A 1 101 ? 30.738 12.209 -36.863 1.00 57.53 101 ASP A N 1
ATOM 825 C CA . ASP A 1 101 ? 32.167 12.159 -36.586 1.00 57.53 101 ASP A CA 1
ATOM 826 C C . ASP A 1 101 ? 32.540 13.400 -35.773 1.00 57.53 101 ASP A C 1
ATOM 828 O O . ASP A 1 101 ? 32.405 14.526 -36.251 1.00 57.53 101 ASP A O 1
ATOM 832 N N . TRP A 1 102 ? 33.044 13.200 -34.556 1.00 56.84 102 TRP A N 1
ATOM 833 C CA . TRP A 1 102 ? 33.755 14.251 -33.834 1.00 56.84 102 TRP A CA 1
ATOM 834 C C . TRP A 1 102 ? 35.044 14.577 -34.604 1.00 56.84 102 TRP A C 1
ATOM 836 O O . TRP A 1 102 ? 35.941 13.733 -34.693 1.00 56.84 102 TRP A O 1
ATOM 846 N N . GLN A 1 103 ? 35.090 15.745 -35.253 1.00 59.19 103 GLN A N 1
ATOM 847 C CA . GLN A 1 103 ? 36.113 16.074 -36.259 1.00 59.19 103 GLN A CA 1
ATOM 848 C C . GLN A 1 103 ? 37.041 17.234 -35.862 1.00 59.19 103 GLN A C 1
ATOM 850 O O . GLN A 1 103 ? 37.988 17.493 -36.602 1.00 59.19 103 GLN A O 1
ATOM 855 N N . THR A 1 104 ? 36.842 17.925 -34.728 1.00 57.44 104 THR A N 1
ATOM 856 C CA . THR A 1 104 ? 37.642 19.125 -34.403 1.00 57.44 104 THR A CA 1
ATOM 857 C C . THR A 1 104 ? 37.980 19.284 -32.915 1.00 57.44 104 THR A C 1
ATOM 859 O O . THR A 1 104 ? 37.233 18.844 -32.047 1.00 57.44 104 THR A O 1
ATOM 862 N N . GLU A 1 105 ? 39.107 19.949 -32.616 1.00 58.66 105 GLU A N 1
ATOM 863 C CA . GLU A 1 105 ? 39.541 20.313 -31.250 1.00 58.66 105 GLU A CA 1
ATOM 864 C C . GLU A 1 105 ? 38.587 21.303 -30.542 1.00 58.66 105 GLU A C 1
ATOM 866 O O . GLU A 1 105 ? 38.692 21.491 -29.330 1.00 58.66 105 GLU A O 1
ATOM 871 N N . GLU A 1 106 ? 37.655 21.922 -31.275 1.00 62.50 106 GLU A N 1
ATOM 872 C CA . GLU A 1 106 ? 36.723 22.939 -30.765 1.00 62.50 106 GLU A CA 1
ATOM 873 C C . GLU A 1 106 ? 35.330 22.376 -30.418 1.00 62.50 106 GLU A C 1
ATOM 875 O O . GLU A 1 106 ? 34.547 23.039 -29.731 1.00 62.50 106 GLU A O 1
ATOM 880 N N . ASP A 1 107 ? 35.014 21.146 -30.837 1.00 67.25 107 ASP A N 1
ATOM 881 C CA . ASP A 1 107 ? 33.708 20.533 -30.595 1.00 67.25 107 ASP A CA 1
ATOM 882 C C . ASP A 1 107 ? 33.616 19.956 -29.174 1.00 67.25 107 ASP A C 1
ATOM 884 O O . ASP A 1 107 ? 34.314 19.008 -28.812 1.00 67.25 107 ASP A O 1
ATOM 888 N N . ILE A 1 108 ? 32.702 20.478 -28.353 1.00 72.56 108 ILE A N 1
ATOM 889 C CA . ILE A 1 108 ? 32.427 19.923 -27.020 1.00 72.56 108 ILE A CA 1
ATOM 890 C C . ILE A 1 108 ? 31.372 18.813 -27.162 1.00 72.56 108 ILE A C 1
ATOM 892 O O . ILE A 1 108 ? 30.213 19.131 -27.453 1.00 72.56 108 ILE A O 1
ATOM 896 N N . PRO A 1 109 ? 31.717 17.530 -26.931 1.00 70.44 109 PRO A N 1
ATOM 897 C CA . PRO A 1 109 ? 30.765 16.430 -27.042 1.00 70.44 109 PRO A CA 1
ATOM 898 C C . PRO A 1 109 ? 29.626 16.605 -26.034 1.00 70.44 109 PRO A C 1
ATOM 900 O O . PRO A 1 109 ? 29.853 16.919 -24.860 1.00 70.44 109 PRO A O 1
ATOM 903 N N . ARG A 1 110 ? 28.384 16.379 -26.476 1.00 74.56 110 ARG A N 1
ATOM 904 C CA . ARG A 1 110 ? 27.192 16.581 -25.640 1.00 74.56 110 ARG A CA 1
ATOM 905 C C . ARG A 1 110 ? 26.533 15.270 -25.259 1.00 74.56 110 ARG A C 1
ATOM 907 O O . ARG A 1 110 ? 26.496 14.312 -26.028 1.00 74.56 110 ARG A O 1
ATOM 914 N N . ALA A 1 111 ? 26.007 15.242 -24.038 1.00 77.62 111 ALA A N 1
ATOM 915 C CA . ALA A 1 111 ? 25.239 14.106 -23.571 1.00 77.62 111 ALA A CA 1
ATOM 916 C C . ALA A 1 111 ? 23.866 14.083 -24.262 1.00 77.62 111 ALA A C 1
ATOM 918 O O . ALA A 1 111 ? 23.212 15.121 -24.385 1.00 77.62 111 ALA A O 1
ATOM 919 N N . ARG A 1 112 ? 23.408 12.894 -24.660 1.00 76.19 112 ARG A N 1
ATOM 920 C CA . ARG A 1 112 ? 22.070 12.670 -25.223 1.00 76.19 112 ARG A CA 1
ATOM 921 C C . ARG A 1 112 ? 20.991 13.246 -24.296 1.00 76.19 112 ARG A C 1
ATOM 923 O O . ARG A 1 112 ? 20.998 12.950 -23.100 1.00 76.19 112 ARG A O 1
ATOM 930 N N . GLY A 1 113 ? 20.054 14.019 -24.848 1.00 75.19 113 GLY A N 1
ATOM 931 C CA . GLY A 1 113 ? 18.981 14.683 -24.093 1.00 75.19 113 GLY A CA 1
ATOM 932 C C . GLY A 1 113 ? 19.337 16.068 -23.538 1.00 75.19 113 GLY A C 1
ATOM 933 O O . GLY A 1 113 ? 18.503 16.691 -22.882 1.00 75.19 113 GLY A O 1
ATOM 934 N N . PHE A 1 114 ? 20.551 16.553 -23.808 1.00 75.50 114 PHE A N 1
ATOM 935 C CA . PHE A 1 114 ? 20.983 17.935 -23.576 1.00 75.50 114 PHE A CA 1
ATOM 936 C C . PHE A 1 114 ? 21.326 18.639 -24.898 1.00 75.50 114 PHE A C 1
ATOM 938 O O . PH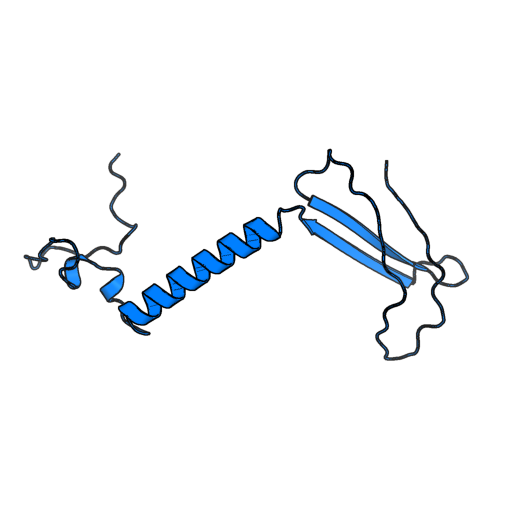E A 1 114 ? 22.132 19.577 -24.930 1.00 75.50 114 PHE A O 1
ATOM 945 N N . GLU A 1 115 ? 20.733 18.186 -26.009 1.00 75.62 115 GLU A N 1
ATOM 946 C CA . GLU A 1 115 ? 20.747 18.966 -27.241 1.00 75.62 115 GLU A CA 1
ATOM 947 C C . GLU A 1 115 ? 20.012 20.286 -26.956 1.00 75.62 115 GLU A C 1
ATOM 949 O O . GLU A 1 115 ? 18.951 20.282 -26.328 1.00 75.62 115 GLU A O 1
ATOM 954 N N . ASN A 1 116 ? 20.594 21.430 -27.334 1.00 63.41 116 ASN A N 1
ATOM 955 C CA . ASN A 1 116 ? 19.959 22.728 -27.103 1.00 63.41 116 ASN A CA 1
ATOM 956 C C . ASN A 1 116 ? 18.511 22.673 -27.621 1.00 63.41 116 ASN A C 1
ATOM 958 O O . ASN A 1 116 ? 18.298 22.344 -28.789 1.00 63.41 116 ASN A O 1
ATOM 962 N N . LYS A 1 117 ? 17.525 23.022 -26.783 1.00 50.44 117 LYS A N 1
ATOM 963 C CA . LYS A 1 117 ? 16.224 23.437 -27.313 1.00 50.44 117 LYS A CA 1
ATOM 964 C C . LYS A 1 117 ? 16.508 24.661 -28.176 1.00 50.44 117 LYS A C 1
ATOM 966 O O . LYS A 1 117 ? 16.915 25.691 -27.647 1.00 50.44 117 LYS A O 1
ATOM 971 N N . ALA A 1 118 ? 16.402 24.506 -29.489 1.00 48.12 118 ALA A N 1
ATOM 972 C CA . ALA A 1 118 ? 16.284 25.654 -30.363 1.00 48.12 118 ALA A CA 1
ATOM 973 C C . ALA A 1 118 ? 14.943 26.316 -30.021 1.00 48.12 118 ALA A C 1
ATOM 975 O O . ALA A 1 118 ? 13.902 25.665 -30.139 1.00 48.12 118 ALA A O 1
ATOM 976 N N . ASP A 1 119 ? 15.006 27.545 -29.513 1.00 41.25 119 ASP A N 1
ATOM 977 C CA . ASP A 1 119 ? 13.894 28.491 -29.603 1.00 41.25 119 ASP A CA 1
ATOM 978 C C . ASP A 1 119 ? 13.703 28.911 -31.071 1.00 41.25 119 ASP A C 1
ATOM 980 O O . ASP A 1 119 ? 14.730 29.057 -31.782 1.00 41.25 119 ASP A O 1
#

Secondary structure (DSSP, 8-state):
-------------TT-------------TT--SEEEEEEEEE-TTS-EEEEEEEEEE---HHHHHHHHHHHHHHHHHHHHHH-TT-GGGG-GGGTTTTS-----TT-----TT-S----

Radius of gyration: 27.37 Å; chains: 1; bounding box: 59×39×66 Å

pLDDT: mean 80.62, std 12.84, range [41.25, 95.94]

Organism: NCBI:txid412755